Protein AF-A0A257LLW1-F1 (afdb_monomer_lite)

Foldseek 3Di:
DVVVVCVVVVVLVVLLVLLVVLLVVLVCLLPDDLDDVPDPDDDDPVVCPDPVVVVVVVVVVCVPPVVNVVCLVVPQVVVDDPVDDPVVSSVVVVVVVVVVVVVVVVVVVVVVCVVQPDDPCNSVVSSVVSNVSSVVSNVVSVCSNVDDDDD

pLDDT: mean 70.1, std 12.56, range [34.5, 86.0]

Radius of gyration: 20.85 Å; chains: 1; bounding box: 55×42×58 Å

Sequence (151 aa):
ALLVAQSAAAFNLVKWLGAAYLVYLGLRLLLRRVPAPGSATGADAVVAQGPRRALAEGILVEALNVKTALFFVAFLPQFTSPATPLVPQLLLLGSLCVALNTLVDVLAVLAANRLLQSGATQAARARLMNRISGATMVGLGAFLALARRPT

Structure (mmCIF, N/CA/C/O backbone):
data_AF-A0A257LLW1-F1
#
_entry.id   AF-A0A257LLW1-F1
#
loop_
_atom_site.group_PDB
_atom_site.id
_atom_site.type_symbol
_atom_site.label_atom_id
_atom_site.label_alt_id
_atom_site.label_comp_id
_atom_site.label_asym_id
_atom_site.label_entity_id
_atom_site.label_seq_id
_atom_site.pdbx_PDB_ins_code
_atom_site.Cartn_x
_atom_site.Cartn_y
_atom_site.Cartn_z
_atom_site.occupancy
_atom_site.B_iso_or_equiv
_atom_site.auth_seq_id
_atom_site.auth_comp_id
_atom_site.auth_asym_id
_atom_site.auth_atom_id
_atom_site.pdbx_PDB_model_num
ATOM 1 N N . ALA A 1 1 ? -31.582 -17.609 7.476 1.00 51.72 1 ALA A N 1
ATOM 2 C CA . ALA A 1 1 ? -31.186 -18.262 6.205 1.00 51.72 1 ALA A CA 1
ATOM 3 C C . ALA A 1 1 ? -30.791 -17.257 5.112 1.00 51.72 1 ALA A C 1
ATOM 5 O O . ALA A 1 1 ? -29.692 -17.371 4.587 1.00 51.72 1 ALA A O 1
ATOM 6 N N . LEU A 1 2 ? -31.611 -16.238 4.811 1.00 49.72 2 LEU A N 1
ATOM 7 C CA . LEU A 1 2 ? -31.331 -15.236 3.762 1.00 49.72 2 LEU A CA 1
ATOM 8 C C . LEU A 1 2 ? -30.062 -14.387 3.980 1.00 49.72 2 LEU A C 1
ATOM 10 O O . LEU A 1 2 ? -29.340 -14.158 3.021 1.00 49.72 2 LEU A O 1
ATOM 14 N N . LEU A 1 3 ? -29.731 -13.993 5.216 1.00 48.88 3 LEU A N 1
ATOM 15 C CA . LEU A 1 3 ? -28.494 -13.248 5.526 1.00 48.88 3 LEU A CA 1
ATOM 16 C C . LEU A 1 3 ? -27.215 -14.078 5.310 1.00 48.88 3 LEU A C 1
ATOM 18 O O . LEU A 1 3 ? -26.223 -13.562 4.807 1.00 48.88 3 LEU A O 1
ATOM 22 N N . VAL A 1 4 ? -27.253 -15.378 5.623 1.00 52.28 4 VAL A N 1
ATOM 23 C CA . VAL A 1 4 ? -26.134 -16.310 5.382 1.00 52.28 4 VAL A CA 1
ATOM 24 C C . VAL A 1 4 ? -25.995 -16.609 3.889 1.00 52.28 4 VAL A C 1
ATOM 26 O O . VAL A 1 4 ? -24.881 -16.667 3.384 1.00 52.28 4 VAL A O 1
ATOM 29 N N . ALA A 1 5 ? -27.109 -16.732 3.159 1.00 52.59 5 ALA A N 1
ATOM 30 C CA . ALA A 1 5 ? -27.107 -16.917 1.709 1.00 52.59 5 ALA A CA 1
ATOM 31 C C . ALA A 1 5 ? -26.659 -15.651 0.953 1.00 52.59 5 ALA A C 1
ATOM 33 O O . ALA A 1 5 ? -25.881 -15.764 0.010 1.00 52.59 5 ALA A O 1
ATOM 34 N N . GLN A 1 6 ? -27.069 -14.453 1.389 1.00 54.34 6 GLN A N 1
ATOM 35 C CA . GLN A 1 6 ? -26.580 -13.182 0.840 1.00 54.34 6 GLN A CA 1
ATOM 36 C C . GLN A 1 6 ? -25.107 -12.958 1.166 1.00 54.34 6 GLN A C 1
ATOM 38 O O . GLN A 1 6 ? -24.349 -12.608 0.273 1.00 54.34 6 GLN A O 1
ATOM 43 N N . SER A 1 7 ? -24.682 -13.204 2.409 1.00 61.09 7 SER A N 1
ATOM 44 C CA . SER A 1 7 ? -23.268 -13.167 2.795 1.00 61.09 7 SER A CA 1
ATOM 45 C C . SER A 1 7 ? -22.460 -14.180 1.984 1.00 61.09 7 SER A C 1
ATOM 47 O O . SER A 1 7 ? -21.372 -13.868 1.509 1.00 61.09 7 SER A O 1
ATOM 49 N N . ALA A 1 8 ? -23.015 -15.369 1.729 1.00 61.94 8 ALA A N 1
ATOM 50 C CA . ALA A 1 8 ? -22.351 -16.391 0.941 1.00 61.94 8 ALA A CA 1
ATOM 51 C C . ALA A 1 8 ? -22.252 -16.029 -0.548 1.00 61.94 8 ALA A C 1
ATOM 53 O O . ALA A 1 8 ? -21.198 -16.250 -1.147 1.00 61.94 8 ALA A O 1
ATOM 54 N N . ALA A 1 9 ? -23.317 -15.486 -1.135 1.00 67.38 9 ALA A N 1
ATOM 55 C CA . ALA A 1 9 ? -23.334 -15.025 -2.516 1.00 67.38 9 ALA A CA 1
ATOM 56 C C . ALA A 1 9 ? -22.433 -13.796 -2.696 1.00 67.38 9 ALA A C 1
ATOM 58 O O . ALA A 1 9 ? -21.602 -13.793 -3.598 1.00 67.38 9 ALA A O 1
ATOM 59 N N . ALA A 1 10 ? -22.513 -12.812 -1.797 1.00 68.31 10 ALA A N 1
ATOM 60 C CA . ALA A 1 10 ? -21.668 -11.621 -1.797 1.00 68.31 10 ALA A CA 1
ATOM 61 C C . ALA A 1 10 ? -20.188 -11.972 -1.600 1.00 68.31 10 ALA A C 1
ATOM 63 O O . ALA A 1 10 ? -19.345 -11.482 -2.343 1.00 68.31 10 ALA A O 1
ATOM 64 N N . PHE A 1 11 ? -19.861 -12.881 -0.675 1.00 67.12 11 PHE A N 1
ATOM 65 C CA . PHE A 1 11 ? -18.492 -13.365 -0.486 1.00 67.12 11 PHE A CA 1
ATOM 66 C C . PHE A 1 11 ? -17.956 -14.045 -1.746 1.00 67.12 11 PHE A C 1
ATOM 68 O O . PHE A 1 11 ? -16.842 -13.756 -2.169 1.00 67.12 11 PHE A O 1
ATOM 75 N N . ASN A 1 12 ? -18.744 -14.919 -2.380 1.00 72.19 12 ASN A N 1
ATOM 76 C CA . ASN A 1 12 ? -18.332 -15.563 -3.627 1.00 72.19 12 ASN A CA 1
ATOM 77 C C . ASN A 1 12 ? -18.180 -14.543 -4.764 1.00 72.19 12 ASN A C 1
ATOM 79 O O . ASN A 1 12 ? -17.215 -14.621 -5.515 1.00 72.19 12 ASN A O 1
ATOM 83 N N . LEU A 1 13 ? -19.081 -13.569 -4.869 1.00 77.06 13 LEU A N 1
ATOM 84 C CA . LEU A 1 13 ? -19.046 -12.540 -5.905 1.00 77.06 13 LEU A CA 1
ATOM 85 C C . LEU A 1 13 ? -17.811 -11.639 -5.758 1.00 77.06 13 LEU A C 1
ATOM 87 O O . LEU A 1 13 ? -17.071 -11.455 -6.720 1.00 77.06 13 LEU A O 1
ATOM 91 N N . VAL A 1 14 ? -17.517 -11.174 -4.540 1.00 71.75 14 VAL A N 1
ATOM 92 C CA . VAL A 1 14 ? -16.300 -10.406 -4.219 1.00 71.75 14 VAL A CA 1
ATOM 93 C C . VAL A 1 14 ? -15.039 -11.250 -4.423 1.00 71.75 14 VAL A C 1
ATOM 95 O O . VAL A 1 14 ? -14.055 -10.752 -4.964 1.00 71.75 14 VAL A O 1
ATOM 98 N N . LYS A 1 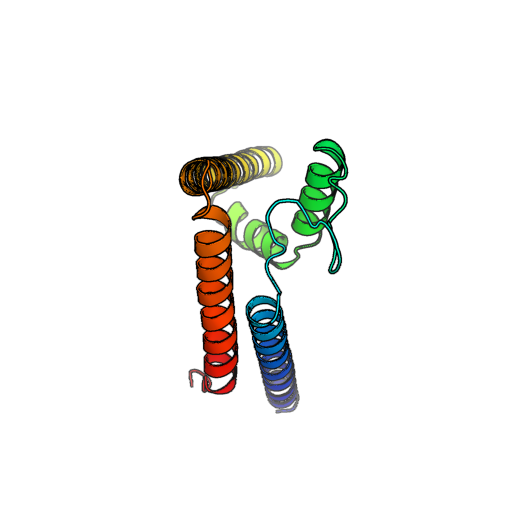15 ? -15.062 -12.537 -4.054 1.00 72.69 15 LYS A N 1
ATOM 99 C CA . LYS A 1 15 ? -13.953 -13.478 -4.267 1.00 72.69 15 LYS A CA 1
ATOM 100 C C . LYS A 1 15 ? -13.627 -13.638 -5.753 1.00 72.69 15 LYS A C 1
ATOM 102 O O . LYS A 1 15 ? -12.464 -13.526 -6.131 1.00 72.69 15 LYS A O 1
ATOM 107 N N . TRP A 1 16 ? -14.633 -13.881 -6.591 1.00 75.06 16 TRP A N 1
ATOM 108 C CA . TRP A 1 16 ? -14.451 -14.042 -8.035 1.00 75.06 16 TRP A CA 1
ATOM 109 C C . TRP A 1 16 ? -14.038 -12.732 -8.714 1.00 75.06 16 TRP A C 1
ATOM 111 O O . TRP A 1 16 ? -13.128 -12.754 -9.539 1.00 75.06 16 TRP A O 1
ATOM 121 N N . LEU A 1 17 ? -14.622 -11.593 -8.323 1.00 76.56 17 LEU A N 1
ATOM 122 C CA . LEU A 1 17 ? -14.200 -10.269 -8.797 1.00 76.56 17 LEU A CA 1
ATOM 123 C C . LEU A 1 17 ? -12.748 -9.963 -8.417 1.00 76.56 17 LEU A C 1
ATOM 125 O O . LEU A 1 17 ? -11.964 -9.551 -9.267 1.00 76.56 17 LEU A O 1
ATOM 129 N N . GLY A 1 18 ? -12.371 -10.203 -7.160 1.00 71.50 18 GLY A N 1
ATOM 130 C CA . GLY A 1 18 ? -11.008 -10.000 -6.673 1.00 71.50 18 GLY A CA 1
ATOM 131 C C . GLY A 1 18 ? -10.001 -10.916 -7.366 1.00 71.50 18 GLY A C 1
ATOM 132 O O . GLY A 1 18 ? -8.936 -10.459 -7.775 1.00 71.50 18 GLY A O 1
ATOM 133 N N . ALA A 1 19 ? -10.352 -12.189 -7.567 1.00 75.44 19 ALA A N 1
ATOM 134 C CA . ALA A 1 19 ? -9.524 -13.142 -8.301 1.00 75.44 19 ALA A CA 1
ATOM 135 C C . ALA A 1 19 ? -9.338 -12.718 -9.765 1.00 75.44 19 ALA A C 1
ATOM 137 O O . ALA A 1 19 ? -8.206 -12.656 -10.241 1.00 75.44 19 ALA A O 1
ATOM 138 N N . ALA A 1 20 ? -10.422 -12.358 -10.460 1.00 78.56 20 ALA A N 1
ATOM 139 C CA . ALA A 1 20 ? -10.367 -11.870 -11.836 1.00 78.56 20 ALA A CA 1
ATOM 140 C C . ALA A 1 20 ? -9.524 -10.593 -11.952 1.00 78.56 20 ALA A C 1
ATOM 142 O O . ALA A 1 20 ? -8.709 -10.475 -12.865 1.00 78.56 20 ALA A O 1
ATOM 143 N N . TYR A 1 21 ? -9.658 -9.667 -10.999 1.00 73.75 21 TYR A N 1
ATOM 144 C CA . TYR A 1 21 ? -8.881 -8.431 -10.968 1.00 73.75 21 TYR A CA 1
ATOM 145 C C . TYR A 1 21 ? -7.384 -8.680 -10.728 1.00 73.75 21 TYR A C 1
ATOM 147 O O . TYR A 1 21 ? -6.550 -8.102 -11.423 1.00 73.75 21 TYR A O 1
ATOM 155 N N . LEU A 1 22 ? -7.026 -9.576 -9.801 1.00 69.62 22 LEU A N 1
ATOM 156 C CA . LEU A 1 22 ? -5.636 -9.979 -9.553 1.00 69.62 22 LEU A CA 1
ATOM 157 C C . LEU A 1 22 ? -5.008 -10.655 -10.775 1.00 69.62 22 LEU A C 1
ATOM 159 O O . LEU A 1 22 ? -3.880 -10.328 -11.140 1.00 69.62 22 LEU A O 1
ATOM 163 N N . VAL A 1 23 ? -5.744 -11.555 -11.434 1.00 76.94 23 VAL A N 1
ATOM 164 C CA . VAL A 1 23 ? -5.296 -12.204 -12.674 1.00 76.94 23 VAL A CA 1
ATOM 165 C C . VAL A 1 23 ? -5.124 -11.171 -13.784 1.00 76.94 23 VAL A C 1
ATOM 167 O O . VAL A 1 23 ? -4.088 -11.165 -14.442 1.00 76.94 23 VAL A O 1
ATOM 170 N N . TYR A 1 24 ? -6.085 -10.260 -13.960 1.00 77.44 24 TYR A N 1
ATOM 171 C CA . TYR A 1 24 ? -5.997 -9.170 -14.932 1.00 77.44 24 TYR A CA 1
ATOM 172 C C . TYR A 1 24 ? -4.768 -8.288 -14.691 1.00 77.44 24 TYR A C 1
ATOM 174 O O . TYR A 1 24 ? -3.999 -8.035 -15.618 1.00 77.44 24 TYR A O 1
ATOM 182 N N . LEU A 1 25 ? -4.542 -7.852 -13.449 1.00 69.00 25 LEU A N 1
ATOM 183 C CA . LEU A 1 25 ? -3.414 -6.993 -13.103 1.00 69.00 25 LEU A CA 1
ATOM 184 C C . LEU A 1 25 ? -2.080 -7.737 -13.253 1.00 69.00 25 LEU A C 1
ATOM 186 O O . LEU A 1 25 ? -1.136 -7.190 -13.822 1.00 69.00 25 LEU A O 1
ATOM 190 N N . GLY A 1 26 ? -2.025 -9.007 -12.848 1.00 72.62 26 GLY A N 1
ATOM 191 C CA . GLY A 1 26 ? -0.871 -9.878 -13.048 1.00 72.62 26 GLY A CA 1
ATOM 192 C C . GLY A 1 26 ? -0.535 -10.084 -14.528 1.00 72.62 26 GLY A C 1
ATOM 193 O O . GLY A 1 26 ? 0.614 -9.881 -14.925 1.00 72.62 26 GLY A O 1
ATOM 194 N N . LEU A 1 27 ? -1.529 -10.381 -15.375 1.00 78.12 27 LEU A N 1
ATOM 195 C CA . LEU A 1 27 ? -1.353 -10.448 -16.832 1.00 78.12 27 LEU A CA 1
ATOM 196 C C . LEU A 1 27 ? -0.906 -9.103 -17.401 1.00 78.12 27 LEU A C 1
ATOM 198 O O . LEU A 1 27 ? 0.002 -9.072 -18.225 1.00 78.12 27 LEU A O 1
ATOM 202 N N . ARG A 1 28 ? -1.488 -7.988 -16.950 1.00 76.50 28 ARG A N 1
ATOM 203 C CA . ARG A 1 28 ? -1.098 -6.643 -17.394 1.00 76.50 28 ARG A CA 1
ATOM 204 C C . ARG A 1 28 ? 0.367 -6.353 -17.071 1.00 76.50 28 ARG A C 1
ATOM 206 O O . ARG A 1 28 ? 1.046 -5.777 -17.913 1.00 76.50 28 ARG A O 1
ATOM 213 N N . LEU A 1 29 ? 0.873 -6.776 -15.909 1.00 69.56 29 LEU A N 1
ATOM 214 C CA . LEU A 1 29 ? 2.293 -6.672 -15.543 1.00 69.56 29 LEU A CA 1
ATOM 215 C C . LEU A 1 29 ? 3.192 -7.588 -16.388 1.00 69.56 29 LEU A C 1
ATOM 217 O O . LEU A 1 29 ? 4.261 -7.151 -16.814 1.00 69.56 29 LEU A O 1
ATOM 221 N N . LEU A 1 30 ? 2.758 -8.822 -16.664 1.00 74.25 30 LEU A N 1
ATOM 222 C CA . LEU A 1 30 ? 3.498 -9.790 -17.487 1.00 74.25 30 LEU A CA 1
ATOM 223 C C . LEU A 1 30 ? 3.571 -9.378 -18.964 1.00 74.25 30 LEU A C 1
ATOM 225 O O . LEU A 1 30 ? 4.594 -9.589 -19.616 1.00 74.25 30 LEU A O 1
ATOM 229 N N . LEU A 1 31 ? 2.498 -8.775 -19.476 1.00 75.38 31 LEU A N 1
ATOM 230 C CA . LEU A 1 31 ? 2.368 -8.292 -20.851 1.00 75.38 31 LEU A CA 1
ATOM 231 C C . LEU A 1 31 ? 2.932 -6.874 -21.032 1.00 75.38 31 LEU A C 1
ATOM 233 O O . LEU A 1 31 ? 3.075 -6.418 -22.169 1.00 75.38 31 LEU A O 1
ATOM 237 N N . ARG A 1 32 ? 3.281 -6.168 -19.942 1.00 69.06 32 ARG A N 1
ATOM 238 C CA . ARG A 1 32 ? 3.867 -4.824 -20.012 1.00 69.06 32 ARG A CA 1
ATOM 239 C C . ARG A 1 32 ? 5.248 -4.917 -20.657 1.00 69.06 32 ARG A C 1
ATOM 241 O O . ARG A 1 32 ? 6.214 -5.385 -20.051 1.00 69.06 32 ARG A O 1
ATOM 248 N N . ARG A 1 33 ? 5.359 -4.444 -21.900 1.00 56.53 33 ARG A N 1
ATOM 249 C CA . ARG A 1 33 ? 6.653 -4.268 -22.566 1.00 56.53 33 ARG A CA 1
ATOM 250 C C . ARG A 1 33 ? 7.423 -3.201 -21.796 1.00 56.53 33 ARG A C 1
ATOM 252 O O . ARG A 1 33 ? 7.018 -2.045 -21.775 1.00 56.53 33 ARG A O 1
ATOM 259 N N . VAL A 1 34 ? 8.502 -3.603 -21.122 1.00 53.62 34 VAL A N 1
ATOM 260 C CA . VAL A 1 34 ? 9.445 -2.653 -20.520 1.00 53.62 34 VAL A CA 1
ATOM 261 C C . VAL A 1 34 ? 10.049 -1.861 -21.674 1.00 53.62 34 VAL A C 1
ATOM 263 O O . VAL A 1 34 ? 10.688 -2.483 -22.530 1.00 53.62 34 VAL A O 1
ATOM 266 N N . PRO A 1 35 ? 9.824 -0.540 -21.748 1.00 47.84 35 PRO A N 1
ATOM 267 C CA . PRO A 1 35 ? 10.385 0.238 -22.830 1.00 47.84 35 PRO A CA 1
ATOM 268 C C . PRO A 1 35 ? 11.910 0.198 -22.751 1.00 47.84 35 PRO A C 1
ATOM 270 O O . PRO A 1 35 ? 12.486 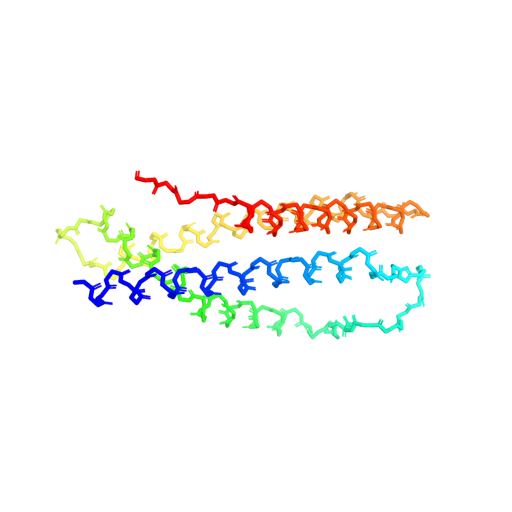0.168 -21.658 1.00 47.84 35 PRO A O 1
ATOM 273 N N . ALA A 1 36 ? 12.570 0.166 -23.909 1.00 39.53 36 ALA A N 1
ATOM 274 C CA . ALA A 1 36 ? 14.016 0.335 -23.976 1.00 39.53 36 ALA A CA 1
ATOM 275 C C . ALA A 1 36 ? 14.400 1.650 -23.267 1.00 39.53 36 ALA A C 1
ATOM 277 O O . ALA A 1 36 ? 13.598 2.596 -23.317 1.00 39.53 36 ALA A O 1
ATOM 278 N N . PRO A 1 37 ? 15.579 1.737 -22.618 1.00 37.50 37 PRO A N 1
ATOM 279 C CA . PRO A 1 37 ? 16.009 2.976 -21.979 1.00 37.50 37 PRO A CA 1
ATOM 280 C C . PRO A 1 37 ? 15.977 4.091 -23.034 1.00 37.50 37 PRO A C 1
ATOM 282 O O . PRO A 1 37 ? 16.712 4.020 -24.013 1.00 37.50 37 PRO A O 1
ATOM 285 N N . GLY A 1 38 ? 15.059 5.053 -22.887 1.00 43.94 38 GLY A N 1
ATOM 286 C CA . GLY A 1 38 ? 14.856 6.153 -23.842 1.00 43.94 38 GLY A CA 1
ATOM 287 C C . GLY A 1 38 ? 13.560 6.133 -24.669 1.00 43.94 38 GLY A C 1
ATOM 288 O O . GLY A 1 38 ? 13.283 7.112 -25.350 1.00 43.94 38 GLY A O 1
ATOM 289 N N . SER A 1 39 ? 12.723 5.093 -24.594 1.00 34.50 39 SER A N 1
ATOM 290 C CA . SER A 1 39 ? 11.431 5.056 -25.312 1.00 34.50 39 SER A CA 1
ATOM 291 C C . SER A 1 39 ? 10.248 5.235 -24.360 1.00 34.50 39 SER A C 1
ATOM 293 O O . SER A 1 39 ? 9.613 4.281 -23.933 1.00 34.50 39 SER A O 1
ATOM 295 N N . ALA A 1 40 ? 9.932 6.472 -23.984 1.00 43.25 40 ALA A N 1
ATOM 296 C CA . ALA A 1 40 ? 8.690 6.761 -23.271 1.00 43.25 40 ALA A CA 1
ATOM 297 C C . ALA A 1 40 ? 7.500 6.712 -24.246 1.00 43.25 40 ALA A C 1
ATOM 299 O O . ALA A 1 40 ? 6.994 7.747 -24.664 1.00 43.25 40 ALA A O 1
ATOM 300 N N . THR A 1 41 ? 7.046 5.518 -24.628 1.00 45.78 41 THR A N 1
ATOM 301 C CA . THR A 1 41 ? 5.807 5.363 -25.402 1.00 45.78 41 THR A CA 1
ATOM 302 C C . THR A 1 41 ? 4.953 4.206 -24.882 1.00 45.78 41 THR A C 1
ATOM 304 O O . THR A 1 41 ? 5.254 3.033 -25.075 1.00 45.78 41 THR A O 1
ATOM 307 N N . GLY A 1 42 ? 3.832 4.575 -24.249 1.00 43.81 42 GLY A N 1
ATOM 308 C CA . GLY A 1 42 ? 2.600 3.780 -24.269 1.00 43.81 42 GLY A CA 1
ATOM 309 C C . GLY A 1 42 ? 2.364 2.796 -23.121 1.00 43.81 42 GLY A C 1
ATOM 310 O O . GLY A 1 42 ? 2.491 1.592 -23.310 1.00 43.81 42 GLY A O 1
ATOM 311 N N . ALA A 1 43 ? 1.955 3.322 -21.960 1.00 36.50 43 ALA A N 1
ATOM 312 C CA . ALA A 1 43 ? 0.877 2.827 -21.080 1.00 36.50 43 ALA A CA 1
ATOM 313 C C . ALA A 1 43 ? 1.036 3.536 -19.729 1.00 36.50 43 ALA A C 1
ATOM 315 O O . ALA A 1 43 ? 1.760 3.041 -18.858 1.00 36.50 43 ALA A O 1
ATOM 316 N N . ASP A 1 44 ? 0.425 4.718 -19.621 1.00 39.44 44 ASP A N 1
ATOM 317 C CA . ASP A 1 44 ? 0.533 5.645 -18.495 1.00 39.44 44 ASP A CA 1
ATOM 318 C C . ASP A 1 44 ? 1.984 5.825 -18.050 1.00 39.44 44 ASP A C 1
ATOM 320 O O . ASP A 1 44 ? 2.430 5.311 -17.019 1.00 39.44 44 ASP A O 1
ATOM 324 N N . ALA A 1 45 ? 2.737 6.619 -18.819 1.00 39.59 45 ALA A N 1
ATOM 325 C CA . ALA A 1 45 ? 3.637 7.518 -18.126 1.00 39.59 45 ALA A CA 1
ATOM 326 C C . ALA A 1 45 ? 2.705 8.319 -17.218 1.00 39.59 45 ALA A C 1
ATOM 328 O O . ALA A 1 45 ? 2.011 9.217 -17.691 1.00 39.59 45 ALA A O 1
ATOM 329 N N . VAL A 1 46 ? 2.603 7.916 -15.946 1.00 46.09 46 VAL A N 1
ATOM 330 C CA . VAL A 1 46 ? 2.204 8.833 -14.891 1.00 46.09 46 VAL A CA 1
ATOM 331 C C . VAL A 1 46 ? 3.167 9.974 -15.121 1.00 46.09 46 VAL A C 1
ATOM 333 O O . VAL A 1 46 ? 4.361 9.844 -14.840 1.00 46.09 46 VAL A O 1
ATOM 336 N N . VAL A 1 47 ? 2.685 11.014 -15.812 1.00 44.59 47 VAL A N 1
ATOM 337 C CA . VAL A 1 47 ? 3.397 12.275 -15.948 1.00 44.59 47 VAL A CA 1
ATOM 338 C C . VAL A 1 47 ? 3.903 12.503 -14.544 1.00 44.59 47 VAL A C 1
ATOM 340 O O . VAL A 1 47 ? 3.105 12.357 -13.617 1.00 44.59 47 VAL A O 1
ATOM 343 N N . ALA A 1 48 ? 5.211 12.681 -14.366 1.00 50.78 48 ALA A N 1
ATOM 344 C CA . ALA A 1 48 ? 5.773 12.940 -13.053 1.00 50.78 48 ALA A CA 1
ATOM 345 C C . ALA A 1 48 ? 5.190 14.283 -12.597 1.00 50.78 48 ALA A C 1
ATOM 347 O O . ALA A 1 48 ? 5.763 15.350 -12.795 1.00 50.78 48 ALA A O 1
ATOM 348 N N . GLN A 1 49 ? 3.960 14.224 -12.101 1.00 56.22 49 GLN A N 1
ATOM 349 C CA . GLN A 1 49 ? 3.174 15.298 -11.562 1.00 56.22 49 GLN A CA 1
ATOM 350 C C . GLN A 1 49 ? 3.955 15.592 -10.300 1.00 56.22 49 GLN A C 1
ATOM 352 O O . GLN A 1 49 ? 3.981 14.741 -9.412 1.00 56.22 49 GLN A O 1
ATOM 357 N N . GLY A 1 50 ? 4.738 16.676 -10.332 1.00 70.06 50 GLY A N 1
ATOM 358 C CA . GLY A 1 50 ? 5.871 16.900 -9.435 1.00 70.06 50 GLY A CA 1
ATOM 359 C C . GLY A 1 50 ? 5.586 16.530 -7.974 1.00 70.06 50 GLY A C 1
ATOM 360 O O . GLY A 1 50 ? 4.431 16.518 -7.564 1.00 70.06 50 GLY A O 1
ATOM 361 N N . PRO A 1 51 ? 6.618 16.280 -7.154 1.00 72.06 51 PRO A N 1
ATOM 362 C CA . PRO A 1 51 ? 6.544 15.549 -5.879 1.00 72.06 51 PRO A CA 1
ATOM 363 C C . PRO A 1 51 ? 5.363 15.909 -4.959 1.00 72.06 51 PRO A C 1
ATOM 365 O O . PRO A 1 51 ? 4.814 15.042 -4.289 1.00 72.06 51 PRO A O 1
ATOM 368 N N . ARG A 1 52 ? 4.916 17.170 -4.973 1.00 76.31 52 ARG A N 1
ATOM 369 C CA . ARG A 1 52 ? 3.718 17.650 -4.269 1.00 76.31 52 ARG A CA 1
ATOM 370 C C . ARG A 1 52 ? 2.405 16.987 -4.700 1.00 76.31 52 ARG A C 1
ATOM 372 O O . ARG A 1 52 ? 1.582 16.690 -3.843 1.00 76.31 52 ARG A O 1
ATOM 379 N N . ARG A 1 53 ? 2.182 16.772 -5.997 1.00 76.06 53 ARG A N 1
ATOM 380 C CA . ARG A 1 53 ? 0.953 16.152 -6.512 1.00 76.06 53 ARG A CA 1
ATOM 381 C C . ARG A 1 53 ? 0.947 14.648 -6.277 1.00 76.06 53 ARG A C 1
ATOM 383 O O . ARG A 1 53 ? -0.076 14.134 -5.852 1.00 76.06 53 ARG A O 1
ATOM 390 N N . ALA A 1 54 ? 2.089 13.981 -6.439 1.00 73.75 54 ALA A N 1
ATOM 391 C CA . ALA A 1 54 ? 2.238 12.582 -6.040 1.00 73.75 54 ALA A CA 1
ATOM 392 C C . ALA A 1 54 ? 1.980 12.382 -4.534 1.00 73.75 54 ALA A C 1
ATOM 394 O O . ALA A 1 54 ? 1.280 11.450 -4.151 1.00 73.75 54 ALA A O 1
ATOM 395 N N . LEU A 1 55 ? 2.478 13.291 -3.683 1.00 74.25 55 LEU A N 1
ATOM 396 C CA . LEU A 1 55 ? 2.185 13.281 -2.248 1.00 74.25 55 LEU A CA 1
ATOM 397 C C . LEU A 1 55 ? 0.691 13.497 -1.969 1.00 74.25 55 LEU A C 1
ATOM 399 O O . LEU A 1 55 ? 0.109 12.763 -1.181 1.00 74.25 55 LEU A O 1
ATOM 403 N N . ALA A 1 56 ? 0.059 14.474 -2.625 1.00 78.19 56 ALA A N 1
ATOM 404 C CA . ALA A 1 56 ? -1.365 14.750 -2.451 1.00 78.19 56 ALA A CA 1
ATOM 405 C C . ALA A 1 56 ? -2.253 13.584 -2.919 1.00 78.19 56 ALA A C 1
ATOM 407 O O . ALA A 1 56 ? -3.206 13.234 -2.230 1.00 78.19 56 ALA A O 1
ATOM 408 N N . GLU A 1 57 ? -1.932 12.959 -4.056 1.00 75.69 57 GLU A N 1
ATOM 409 C CA . GLU A 1 57 ? -2.621 11.758 -4.541 1.00 75.69 57 GLU A CA 1
ATOM 410 C C . GLU A 1 57 ? -2.412 10.577 -3.587 1.00 75.69 57 GLU A C 1
ATOM 412 O O . GLU A 1 57 ? -3.377 9.885 -3.280 1.00 75.69 57 GLU A O 1
ATOM 417 N N . GLY A 1 58 ? -1.202 10.390 -3.049 1.00 75.50 58 GLY A N 1
ATOM 418 C CA . GLY A 1 58 ? -0.920 9.383 -2.023 1.00 75.50 58 GLY A CA 1
ATOM 419 C C . GLY A 1 58 ? -1.763 9.581 -0.763 1.00 75.50 58 GLY A C 1
ATOM 420 O O . GLY A 1 58 ? -2.479 8.667 -0.362 1.00 75.50 58 GLY A O 1
ATOM 421 N N . ILE A 1 59 ? -1.764 10.800 -0.207 1.00 76.31 59 ILE A N 1
ATOM 422 C CA . ILE A 1 59 ? -2.591 11.164 0.955 1.00 76.31 59 ILE A CA 1
ATOM 423 C C . ILE A 1 59 ? -4.071 10.917 0.657 1.00 76.31 59 ILE A C 1
ATOM 425 O O . ILE A 1 59 ? -4.781 10.368 1.494 1.00 76.31 59 ILE A O 1
ATOM 429 N N . LEU A 1 60 ? -4.551 11.300 -0.527 1.00 78.19 60 LEU A N 1
ATOM 430 C CA . LEU A 1 60 ? -5.954 11.145 -0.895 1.00 78.19 60 LEU A CA 1
ATOM 431 C C . LEU A 1 60 ? -6.347 9.669 -1.044 1.00 78.19 60 LEU A C 1
ATOM 433 O O . LEU A 1 60 ? -7.397 9.268 -0.551 1.00 78.19 60 LEU A O 1
ATOM 437 N N . VAL A 1 61 ? -5.512 8.854 -1.690 1.00 77.06 61 VAL A N 1
ATOM 438 C CA . VAL A 1 61 ? -5.736 7.409 -1.849 1.00 77.06 61 VAL A CA 1
ATOM 439 C C . VAL A 1 61 ? -5.727 6.709 -0.495 1.00 77.06 61 VAL A C 1
ATOM 441 O O . VAL A 1 61 ? -6.569 5.849 -0.244 1.00 77.06 61 VAL A O 1
ATOM 444 N N . GLU A 1 62 ? -4.808 7.084 0.389 1.00 74.62 62 GLU A N 1
ATOM 445 C CA . GLU A 1 62 ? -4.702 6.505 1.723 1.00 74.62 62 GLU A CA 1
ATOM 446 C C . GLU A 1 62 ? -5.853 6.947 2.637 1.00 74.62 62 GLU A C 1
ATOM 448 O O . GLU A 1 62 ? -6.431 6.115 3.332 1.00 74.62 62 GLU A O 1
ATOM 453 N N . ALA A 1 63 ? -6.277 8.213 2.561 1.00 70.56 63 ALA A N 1
ATOM 454 C CA . ALA A 1 63 ? -7.451 8.718 3.275 1.00 70.56 63 ALA A CA 1
ATOM 455 C C . ALA A 1 63 ? -8.759 8.073 2.785 1.00 70.56 63 ALA A C 1
ATOM 457 O O . ALA A 1 63 ? -9.643 7.776 3.587 1.00 70.56 63 ALA A O 1
ATOM 458 N N . LEU A 1 64 ? -8.880 7.816 1.477 1.00 73.88 64 LEU A N 1
ATOM 459 C CA . LEU A 1 64 ? -10.011 7.093 0.885 1.00 73.88 64 LEU A CA 1
ATOM 460 C C . LEU A 1 64 ? -9.943 5.578 1.128 1.00 73.88 64 LEU A C 1
ATOM 462 O O . LEU A 1 64 ? -10.917 4.866 0.866 1.00 73.88 64 LEU A O 1
ATOM 466 N N . ASN A 1 65 ? -8.827 5.063 1.651 1.00 72.94 65 ASN A N 1
ATOM 467 C CA . ASN A 1 65 ? -8.694 3.662 2.007 1.00 72.94 65 ASN A CA 1
ATOM 468 C C . ASN A 1 65 ? -9.452 3.377 3.310 1.00 72.94 65 ASN A C 1
ATOM 470 O O . ASN A 1 65 ? -8.894 3.341 4.409 1.00 72.94 65 ASN A O 1
ATOM 474 N N . VAL A 1 66 ? -10.752 3.111 3.164 1.00 71.56 66 VAL A N 1
ATOM 475 C CA . VAL A 1 66 ? -11.659 2.729 4.257 1.00 71.56 66 VAL A CA 1
ATOM 476 C C . VAL A 1 66 ? -11.096 1.590 5.107 1.00 71.56 66 VAL A C 1
ATOM 478 O O . VAL A 1 66 ? -11.339 1.557 6.308 1.00 71.56 66 VAL A O 1
ATOM 481 N N . LYS A 1 67 ? -10.304 0.675 4.533 1.00 70.88 67 LYS A N 1
ATOM 482 C CA . LYS A 1 67 ? -9.692 -0.421 5.293 1.00 70.88 67 LYS A CA 1
ATOM 483 C C . LYS A 1 67 ? -8.660 0.097 6.295 1.00 70.88 67 LYS A C 1
ATOM 485 O O . LYS A 1 67 ? -8.661 -0.349 7.439 1.00 70.88 67 LYS A O 1
ATOM 490 N N . THR A 1 68 ? -7.812 1.032 5.877 1.00 68.88 68 THR A N 1
ATOM 491 C CA . THR A 1 68 ? -6.819 1.675 6.746 1.00 68.88 68 THR A CA 1
ATOM 492 C C . THR A 1 68 ? -7.512 2.471 7.849 1.00 68.88 68 THR A C 1
ATOM 494 O O . THR A 1 68 ? -7.187 2.305 9.023 1.00 68.88 68 THR A O 1
ATOM 497 N N . ALA A 1 69 ? -8.534 3.257 7.498 1.00 71.56 69 ALA A N 1
ATOM 498 C CA . ALA A 1 69 ? -9.321 4.013 8.469 1.00 71.56 69 ALA A CA 1
ATOM 499 C C . ALA A 1 69 ? -10.006 3.099 9.503 1.00 71.56 69 ALA A C 1
ATOM 501 O O . ALA A 1 69 ? -9.886 3.327 10.706 1.00 71.56 69 ALA A O 1
ATOM 502 N N . LEU A 1 70 ? -10.667 2.026 9.052 1.00 73.62 70 LEU A N 1
ATOM 503 C CA . LEU A 1 70 ? -11.309 1.043 9.930 1.00 73.62 70 LEU A CA 1
ATOM 504 C C . LEU A 1 70 ? -10.302 0.331 10.834 1.00 73.62 70 LEU A C 1
ATOM 506 O O . LEU A 1 70 ? -10.605 0.103 12.002 1.00 73.62 70 LEU A O 1
ATOM 510 N N . PHE A 1 71 ? -9.108 0.005 10.326 1.00 76.50 71 PHE A N 1
ATOM 511 C CA . PHE A 1 71 ? -8.041 -0.565 11.143 1.00 76.50 71 PHE A CA 1
ATOM 512 C C . PHE A 1 71 ? -7.655 0.395 12.269 1.00 76.50 71 PHE A C 1
ATOM 514 O O . PHE A 1 71 ? -7.726 0.011 13.429 1.00 76.50 71 PHE A O 1
ATOM 521 N N . PHE A 1 72 ? -7.334 1.654 11.965 1.00 74.94 72 PHE A N 1
ATOM 522 C CA . PHE A 1 72 ? -6.946 2.620 12.994 1.00 74.94 72 PHE A CA 1
ATOM 523 C C . PHE A 1 72 ? -8.066 2.895 14.006 1.00 74.94 72 PHE A C 1
ATOM 525 O O . PHE A 1 72 ? -7.792 2.916 15.203 1.00 74.94 72 PHE A O 1
ATOM 532 N N . VAL A 1 73 ? -9.321 3.036 13.568 1.00 74.38 73 VAL A N 1
ATOM 533 C CA . VAL A 1 73 ? -10.471 3.230 14.474 1.00 74.38 73 VAL A CA 1
ATOM 534 C C . VAL A 1 73 ? -10.709 2.010 15.366 1.00 74.38 73 VAL A C 1
ATOM 536 O O . VAL A 1 73 ? -11.086 2.171 16.521 1.00 74.38 73 VAL A O 1
ATOM 539 N N . ALA A 1 74 ? -10.478 0.795 14.869 1.00 74.75 74 ALA A N 1
ATOM 540 C CA . ALA A 1 74 ? -10.663 -0.418 15.659 1.00 74.75 74 ALA A CA 1
ATOM 541 C C . ALA A 1 74 ? -9.479 -0.715 16.593 1.00 74.75 74 ALA A C 1
ATOM 543 O O . ALA A 1 74 ? -9.698 -1.206 17.697 1.00 74.75 74 ALA A O 1
ATOM 544 N N . PHE A 1 75 ? -8.242 -0.449 16.160 1.00 76.50 75 PHE A N 1
ATOM 545 C CA . PHE A 1 75 ? -7.018 -0.841 16.867 1.00 76.50 75 PHE A CA 1
ATOM 546 C C . PHE A 1 75 ? -6.462 0.260 17.776 1.00 76.50 75 PHE A C 1
ATOM 548 O O . PHE A 1 75 ? -6.067 -0.042 18.897 1.00 76.50 75 PHE A O 1
ATOM 555 N N . LEU A 1 76 ? -6.429 1.532 17.350 1.00 76.19 76 LEU A N 1
ATOM 556 C CA . LEU A 1 76 ? -5.792 2.591 18.149 1.00 76.19 76 LEU A CA 1
ATOM 557 C C . LEU A 1 76 ? -6.452 2.828 19.505 1.00 76.19 76 LEU A C 1
ATOM 559 O O . LEU A 1 76 ? -5.707 2.933 20.480 1.00 76.19 76 LEU A O 1
ATOM 563 N N . PRO A 1 77 ? -7.794 2.878 19.626 1.00 72.94 77 PRO A N 1
ATOM 564 C CA . PRO A 1 77 ? -8.428 3.092 20.922 1.00 72.94 77 PRO A CA 1
ATOM 565 C C . PRO A 1 77 ? -8.083 2.004 21.945 1.00 72.94 77 PRO A C 1
ATOM 567 O O . PRO A 1 77 ? -8.070 2.284 23.140 1.00 72.94 77 PRO A O 1
ATOM 570 N N . GLN A 1 78 ? -7.734 0.790 21.497 1.00 77.56 78 GLN A N 1
ATOM 571 C CA . GLN A 1 78 ? -7.340 -0.311 22.385 1.00 77.56 78 GLN A CA 1
ATOM 572 C C . GLN A 1 78 ? -6.027 -0.032 23.133 1.00 77.56 78 GLN A C 1
ATOM 574 O O . GLN A 1 78 ? -5.794 -0.618 24.186 1.00 77.56 78 GLN A O 1
ATOM 579 N N . PHE A 1 79 ? -5.190 0.876 22.622 1.00 78.31 79 PHE A N 1
ATOM 580 C CA . PHE A 1 79 ? -3.942 1.301 23.265 1.00 78.31 79 PHE A CA 1
ATOM 581 C C . PHE A 1 79 ? -4.068 2.638 24.005 1.00 78.31 79 PHE A C 1
ATOM 583 O O . PHE A 1 79 ? -3.068 3.155 24.502 1.00 78.31 79 PHE A O 1
ATOM 590 N N . THR A 1 80 ? -5.271 3.218 24.066 1.00 81.44 80 THR A N 1
ATOM 591 C CA . THR A 1 80 ? -5.513 4.490 24.759 1.00 81.44 80 THR A CA 1
ATOM 592 C C . THR A 1 80 ? -6.036 4.271 26.172 1.00 81.44 80 THR A C 1
ATOM 594 O O . THR A 1 80 ? -6.796 3.341 26.437 1.00 81.44 80 THR A O 1
ATOM 597 N N . SER A 1 81 ? -5.634 5.148 27.090 1.00 81.06 81 SER A N 1
ATOM 598 C CA . SER A 1 81 ? -6.154 5.161 28.454 1.00 81.06 81 SER A CA 1
ATOM 599 C C . SER A 1 81 ? -7.394 6.057 28.540 1.00 81.06 81 SER A C 1
ATOM 601 O O . SER A 1 81 ? -7.335 7.203 28.079 1.00 81.06 81 SER A O 1
ATOM 603 N N . PRO A 1 82 ? -8.483 5.610 29.194 1.00 77.81 82 PRO A N 1
ATOM 604 C CA . PRO A 1 82 ? -9.652 6.449 29.465 1.00 77.81 82 PRO A CA 1
ATOM 605 C C . PRO A 1 82 ? -9.358 7.636 30.396 1.00 77.81 82 PRO A C 1
ATOM 607 O O . PRO A 1 82 ? -10.166 8.556 30.486 1.00 77.81 82 PRO A O 1
ATOM 610 N N . ALA A 1 83 ? -8.232 7.608 31.120 1.00 81.75 83 ALA A N 1
ATOM 611 C CA . ALA A 1 83 ? -7.893 8.602 32.139 1.00 81.75 83 ALA A CA 1
ATOM 612 C C . ALA A 1 83 ? -7.431 9.954 31.566 1.00 81.75 83 ALA A C 1
ATOM 614 O O . ALA A 1 83 ? -7.343 10.936 32.302 1.00 81.75 83 ALA A O 1
ATOM 615 N N . THR A 1 84 ? -7.113 10.019 30.273 1.00 79.56 84 THR A N 1
ATOM 616 C CA . THR A 1 84 ? -6.610 11.222 29.599 1.00 79.56 84 THR A CA 1
ATOM 617 C C . THR A 1 84 ? -7.376 11.488 28.300 1.00 79.56 84 THR A C 1
ATOM 619 O O . THR A 1 84 ? -8.033 10.591 27.768 1.00 79.56 84 THR A O 1
ATOM 622 N N . PRO A 1 85 ? -7.325 12.720 27.753 1.00 84.69 85 PRO A N 1
ATOM 623 C CA . PRO A 1 85 ? -8.056 13.061 26.536 1.00 84.69 85 PRO A CA 1
ATOM 624 C C . PRO A 1 85 ? -7.673 12.144 25.365 1.00 84.69 85 PRO A C 1
ATOM 626 O O . PRO A 1 85 ? -6.492 11.913 25.101 1.00 84.69 85 PRO A O 1
ATOM 629 N N . LEU A 1 86 ? -8.679 11.633 24.652 1.00 79.62 86 LEU A N 1
ATOM 630 C CA . LEU A 1 86 ? -8.504 10.615 23.609 1.00 79.62 86 LEU A CA 1
ATOM 631 C C . LEU A 1 86 ? -7.792 11.157 22.355 1.00 79.62 86 LEU A C 1
ATOM 633 O O . LEU A 1 86 ? -6.911 10.506 21.801 1.00 79.62 86 LEU A O 1
ATOM 637 N N . VAL A 1 87 ? -8.146 12.372 21.924 1.00 82.38 87 VAL A N 1
ATOM 638 C CA . VAL A 1 87 ? -7.630 13.003 20.693 1.00 82.38 87 VAL A CA 1
ATOM 639 C C . VAL A 1 87 ? -6.093 13.096 20.649 1.00 82.38 87 VAL A C 1
ATOM 641 O O . VAL A 1 87 ? -5.516 12.623 19.670 1.00 82.38 87 VAL A O 1
ATOM 644 N N . PRO A 1 88 ? -5.388 13.643 21.663 1.00 84.25 88 PRO A N 1
ATOM 645 C CA . PRO A 1 88 ? -3.926 13.724 21.626 1.00 84.25 88 PRO A CA 1
ATOM 646 C C . PRO A 1 88 ? -3.243 12.349 21.640 1.00 84.25 88 PRO A C 1
ATOM 648 O O . PRO A 1 88 ? -2.204 12.190 21.004 1.00 84.25 88 PRO A O 1
ATOM 651 N N . GLN A 1 89 ? -3.833 11.341 22.294 1.00 81.94 89 GLN A N 1
ATOM 652 C CA . GLN A 1 89 ? -3.309 9.971 22.258 1.00 81.94 89 GLN A CA 1
ATOM 653 C C . GLN A 1 89 ? -3.424 9.375 20.850 1.00 81.94 89 GLN A C 1
ATOM 655 O O . GLN A 1 89 ? -2.446 8.846 20.327 1.00 81.94 89 GLN A O 1
ATOM 660 N N . LEU A 1 90 ? -4.586 9.520 20.203 1.00 81.62 90 LEU A N 1
ATOM 661 C CA . LEU A 1 90 ? -4.803 9.050 18.832 1.00 81.62 90 LEU A CA 1
ATOM 662 C C . LEU A 1 90 ? -3.879 9.748 17.826 1.00 81.62 90 LEU A C 1
ATOM 664 O O . LEU A 1 90 ? -3.356 9.088 16.932 1.00 81.62 90 LEU A O 1
ATOM 668 N N . LEU A 1 91 ? -3.633 11.053 17.981 1.00 84.69 91 LEU A N 1
ATOM 669 C CA . LEU A 1 91 ? -2.683 11.787 17.137 1.00 84.69 91 LEU A CA 1
ATOM 670 C C . LEU A 1 91 ? -1.246 11.285 17.318 1.00 84.69 91 LEU A C 1
ATOM 672 O O . LEU A 1 91 ? -0.518 11.137 16.336 1.00 84.69 91 LEU A O 1
ATOM 676 N N . LEU A 1 92 ? -0.833 10.986 18.551 1.00 85.44 92 LEU A N 1
ATOM 677 C CA . LEU A 1 92 ? 0.503 10.467 18.840 1.00 85.44 92 LEU A CA 1
ATOM 678 C C . LEU A 1 92 ? 0.687 9.051 18.280 1.00 85.44 92 LEU A C 1
ATOM 680 O O . LEU A 1 92 ? 1.651 8.788 17.566 1.00 85.44 92 LEU A O 1
ATOM 684 N N . LEU A 1 93 ? -0.262 8.152 18.538 1.00 82.62 93 LEU A N 1
ATOM 685 C CA . LEU A 1 93 ? -0.232 6.784 18.021 1.00 82.62 93 LEU A CA 1
ATOM 686 C C . LEU A 1 93 ? -0.320 6.747 16.486 1.00 82.62 93 LEU A C 1
ATOM 688 O O . LEU A 1 93 ? 0.447 6.036 15.838 1.00 82.62 93 LEU A O 1
ATOM 692 N N . GLY A 1 94 ? -1.214 7.541 15.893 1.00 81.00 94 GLY A N 1
ATOM 693 C CA . GLY A 1 94 ? -1.353 7.653 14.442 1.00 81.00 94 GLY A CA 1
ATOM 694 C C . GLY A 1 94 ? -0.093 8.205 13.776 1.00 81.00 94 GLY A C 1
ATOM 695 O O . GLY A 1 94 ? 0.386 7.627 12.802 1.00 81.00 94 GLY A O 1
ATOM 696 N N . SER A 1 95 ? 0.497 9.274 14.323 1.00 83.12 95 SER A N 1
ATOM 697 C CA . SER A 1 95 ? 1.745 9.842 13.789 1.00 83.12 95 SER A CA 1
ATOM 698 C C . SER A 1 95 ? 2.928 8.882 13.914 1.00 83.12 95 SER A C 1
ATOM 700 O O . SER A 1 95 ? 3.728 8.797 12.983 1.00 83.12 95 SER A O 1
ATOM 702 N N . LEU A 1 96 ? 3.005 8.096 14.992 1.00 86.00 96 LEU A N 1
ATOM 703 C CA . LEU A 1 96 ? 4.007 7.041 15.139 1.00 86.00 96 LEU A CA 1
ATOM 704 C C . LEU A 1 96 ? 3.864 5.971 14.046 1.00 86.00 96 LEU A C 1
ATOM 706 O O . LEU A 1 96 ? 4.856 5.602 13.418 1.00 86.00 96 LEU A O 1
ATOM 710 N N . CYS A 1 97 ? 2.641 5.507 13.772 1.00 81.44 97 CYS A N 1
ATOM 711 C CA . CYS A 1 97 ? 2.392 4.559 12.685 1.00 81.44 97 CYS A CA 1
ATOM 712 C C . CYS A 1 97 ? 2.783 5.131 11.318 1.00 81.44 97 CYS A C 1
ATOM 714 O O . CYS A 1 97 ? 3.462 4.450 10.549 1.00 81.44 97 CYS A O 1
ATOM 716 N N . VAL A 1 98 ? 2.407 6.379 11.028 1.00 82.06 98 VAL A N 1
ATOM 717 C CA . VAL A 1 98 ? 2.768 7.050 9.769 1.00 82.06 98 VAL A CA 1
ATOM 718 C C . VAL A 1 98 ? 4.285 7.186 9.639 1.00 82.06 98 VAL A C 1
ATOM 720 O O . VAL A 1 98 ? 4.832 6.903 8.574 1.00 82.06 98 VAL A O 1
ATOM 723 N N . ALA A 1 99 ? 4.984 7.564 10.712 1.00 83.50 99 ALA A N 1
ATOM 724 C CA . ALA A 1 99 ? 6.438 7.700 10.712 1.00 83.50 99 ALA A CA 1
ATOM 725 C C . ALA A 1 99 ? 7.139 6.364 10.431 1.00 83.50 99 ALA A C 1
ATOM 727 O O . ALA A 1 99 ? 8.044 6.309 9.598 1.00 83.50 99 ALA A O 1
ATOM 728 N N . LEU A 1 100 ? 6.695 5.280 11.074 1.00 84.25 100 LEU A N 1
ATOM 729 C CA . LEU A 1 100 ? 7.227 3.936 10.843 1.00 84.25 100 LEU A CA 1
ATOM 730 C C . LEU A 1 100 ? 6.978 3.462 9.409 1.00 84.25 100 LEU A C 1
ATOM 732 O O . LEU A 1 100 ? 7.903 2.962 8.769 1.00 84.25 100 LEU A O 1
ATOM 736 N N . ASN A 1 101 ? 5.765 3.656 8.885 1.00 80.62 101 ASN A N 1
ATOM 737 C CA . ASN A 1 101 ? 5.441 3.272 7.513 1.00 80.62 101 ASN A CA 1
ATOM 738 C C . ASN A 1 101 ? 6.285 4.060 6.501 1.00 80.62 101 ASN A C 1
ATOM 740 O O . ASN A 1 101 ? 6.928 3.477 5.633 1.00 80.62 101 ASN A O 1
ATOM 744 N N . THR A 1 102 ? 6.386 5.377 6.698 1.00 80.69 102 THR A N 1
ATOM 745 C CA . THR A 1 102 ? 7.212 6.256 5.859 1.00 80.69 102 THR A CA 1
ATOM 746 C C . THR A 1 102 ? 8.680 5.839 5.889 1.00 80.69 102 THR A C 1
ATOM 748 O O . THR A 1 102 ? 9.340 5.841 4.854 1.00 80.69 102 THR A O 1
ATOM 751 N N . LEU A 1 103 ? 9.212 5.457 7.055 1.00 85.44 103 LEU A N 1
ATOM 752 C CA . LEU A 1 103 ? 10.591 4.986 7.174 1.00 85.44 103 LEU A CA 1
ATOM 753 C C . LEU A 1 103 ? 10.822 3.726 6.331 1.00 85.44 103 LEU A C 1
ATOM 755 O O . LEU A 1 103 ? 11.807 3.657 5.597 1.00 85.44 103 LEU A O 1
ATOM 759 N N . VAL A 1 104 ? 9.914 2.751 6.410 1.00 83.19 104 VAL A N 1
ATOM 760 C CA . VAL A 1 104 ? 9.983 1.520 5.610 1.00 83.19 104 VAL A CA 1
ATOM 761 C C . VAL A 1 104 ? 9.902 1.836 4.118 1.00 83.19 104 VAL A C 1
ATOM 763 O O . VAL A 1 104 ? 10.725 1.330 3.353 1.00 83.19 104 VAL A O 1
ATOM 766 N N . ASP A 1 105 ? 8.989 2.714 3.706 1.00 79.38 105 ASP A N 1
ATOM 767 C CA . ASP A 1 105 ? 8.835 3.122 2.308 1.00 79.38 105 ASP A CA 1
ATOM 768 C C . ASP A 1 105 ? 10.083 3.836 1.782 1.00 79.38 105 ASP A C 1
ATOM 770 O O . ASP A 1 105 ? 10.580 3.516 0.701 1.00 79.38 105 ASP A O 1
ATOM 774 N N .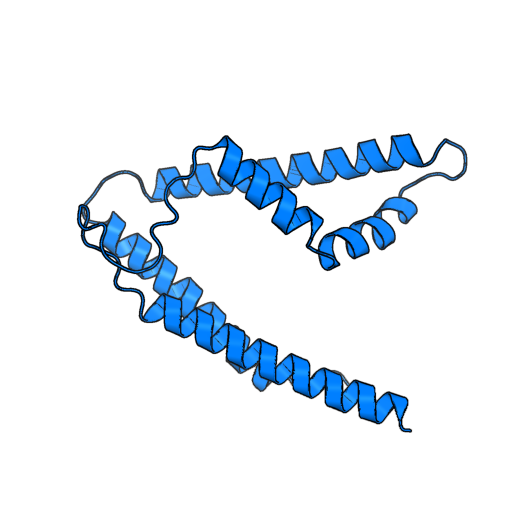 VAL A 1 106 ? 10.658 4.758 2.558 1.00 82.56 106 VAL A N 1
ATOM 775 C CA . VAL A 1 106 ? 11.908 5.443 2.203 1.00 82.56 106 VAL A CA 1
ATOM 776 C C . VAL A 1 106 ? 13.047 4.438 2.066 1.00 82.56 106 VAL A C 1
ATOM 778 O O . VAL A 1 106 ? 13.778 4.480 1.077 1.00 82.56 106 VAL A O 1
ATOM 781 N N . LEU A 1 107 ? 13.192 3.500 3.005 1.00 84.25 107 LEU A N 1
ATOM 782 C CA . LEU A 1 107 ? 14.205 2.447 2.919 1.00 84.25 107 LEU A CA 1
ATOM 783 C C . LEU A 1 107 ? 13.998 1.563 1.686 1.00 84.25 107 LEU A C 1
ATOM 785 O O . LEU A 1 107 ? 14.968 1.256 0.992 1.00 84.25 107 LEU A O 1
ATOM 789 N N . ALA A 1 108 ? 12.755 1.202 1.373 1.00 77.56 108 ALA A N 1
ATOM 790 C CA . ALA A 1 108 ? 12.412 0.423 0.191 1.00 77.56 108 ALA A CA 1
ATOM 791 C C . ALA A 1 108 ? 12.741 1.180 -1.103 1.00 77.56 108 ALA A C 1
ATOM 793 O O . ALA A 1 108 ? 13.345 0.607 -2.009 1.00 77.56 108 ALA A O 1
ATOM 794 N N . VAL A 1 109 ? 12.421 2.475 -1.183 1.00 78.44 109 VAL A N 1
ATOM 795 C CA . VAL A 1 109 ? 12.750 3.334 -2.331 1.00 78.44 109 VAL A CA 1
ATOM 796 C C . VAL A 1 109 ? 14.259 3.497 -2.477 1.00 78.44 109 VAL A C 1
ATOM 798 O O . VAL A 1 109 ? 14.778 3.395 -3.588 1.00 78.44 109 VAL A O 1
ATOM 801 N N . LEU A 1 110 ? 14.992 3.706 -1.383 1.00 81.38 110 LEU A N 1
ATOM 802 C CA . LEU A 1 110 ? 16.451 3.797 -1.407 1.00 81.38 110 LEU A CA 1
ATOM 803 C C . LEU A 1 110 ? 17.088 2.469 -1.833 1.00 81.38 110 LEU A C 1
ATOM 805 O O . LEU A 1 110 ? 18.000 2.472 -2.662 1.00 81.38 110 LEU A O 1
ATOM 809 N N . ALA A 1 111 ? 16.588 1.338 -1.330 1.00 78.00 111 ALA A N 1
ATOM 810 C CA . ALA A 1 111 ? 17.027 0.006 -1.732 1.00 78.00 111 ALA A CA 1
ATOM 811 C C . ALA A 1 111 ? 16.735 -0.255 -3.216 1.00 78.00 111 ALA A C 1
ATOM 813 O O . ALA A 1 111 ? 17.621 -0.700 -3.945 1.00 78.00 111 ALA A O 1
ATOM 814 N N . ALA A 1 112 ? 15.534 0.089 -3.687 1.00 71.62 112 ALA A N 1
ATOM 815 C CA . ALA A 1 112 ? 15.156 -0.005 -5.091 1.00 71.62 112 ALA A CA 1
ATOM 816 C C . ALA A 1 112 ? 16.051 0.880 -5.964 1.00 71.62 112 ALA A C 1
ATOM 818 O O . ALA A 1 112 ? 16.574 0.408 -6.967 1.00 71.62 112 ALA A O 1
ATOM 819 N N . ASN A 1 113 ? 16.307 2.126 -5.560 1.00 72.88 113 ASN A N 1
ATOM 820 C CA . ASN A 1 113 ? 17.197 3.037 -6.276 1.00 72.88 113 ASN A CA 1
ATOM 821 C C . ASN A 1 113 ? 18.621 2.464 -6.363 1.00 72.88 113 ASN A C 1
ATOM 823 O O . ASN A 1 113 ? 19.202 2.436 -7.442 1.00 72.88 113 ASN A O 1
ATOM 827 N N . ARG A 1 114 ? 19.163 1.900 -5.274 1.00 69.62 114 ARG A N 1
ATOM 828 C CA . ARG A 1 114 ? 20.478 1.232 -5.292 1.00 69.62 114 ARG A CA 1
ATOM 829 C C . ARG A 1 114 ? 20.507 -0.024 -6.165 1.00 69.62 114 ARG A C 1
ATOM 831 O O . ARG A 1 114 ? 21.486 -0.250 -6.867 1.00 69.62 114 ARG A O 1
ATOM 838 N N . LEU A 1 115 ? 19.445 -0.827 -6.159 1.00 64.25 115 LEU A N 1
ATOM 839 C CA . LEU A 1 115 ? 19.313 -2.020 -7.008 1.00 64.25 115 LEU A CA 1
ATOM 840 C C . LEU A 1 115 ? 19.134 -1.675 -8.498 1.00 64.25 115 LEU A C 1
ATOM 842 O O . LEU A 1 115 ? 19.484 -2.487 -9.364 1.00 64.25 115 LEU A O 1
ATOM 846 N N . LEU A 1 116 ? 18.592 -0.489 -8.792 1.00 62.91 116 LEU A N 1
ATOM 847 C CA . LEU A 1 116 ? 18.260 -0.002 -10.132 1.00 62.91 116 LEU A CA 1
ATOM 848 C C . LEU A 1 116 ? 19.294 0.979 -10.714 1.00 62.91 116 LEU A C 1
ATOM 850 O O . LEU A 1 116 ? 19.140 1.379 -11.868 1.00 62.91 116 LEU A O 1
ATOM 854 N N . GLN A 1 117 ? 20.352 1.339 -9.978 1.00 53.31 117 GLN A N 1
ATOM 855 C CA . GLN A 1 117 ? 21.396 2.236 -10.479 1.00 53.31 117 GLN A CA 1
ATOM 856 C C . GLN A 1 117 ? 22.337 1.560 -11.502 1.00 53.31 117 GLN A C 1
ATOM 858 O O . GLN A 1 117 ? 23.003 0.568 -11.220 1.00 53.31 117 GLN A O 1
ATOM 863 N N . SER A 1 118 ? 22.326 2.163 -12.700 1.00 53.28 118 SER A N 1
ATOM 864 C CA . SER A 1 118 ? 23.203 2.093 -13.886 1.00 53.28 118 SER A CA 1
ATOM 865 C C . SER A 1 118 ? 23.609 0.729 -14.476 1.00 53.28 118 SER A C 1
ATOM 867 O O . SER A 1 118 ? 24.484 0.033 -13.966 1.00 53.28 118 SER A O 1
ATOM 869 N N . GLY A 1 119 ? 23.072 0.438 -15.668 1.00 61.34 119 GLY A N 1
ATOM 870 C CA . GLY A 1 119 ? 23.611 -0.533 -16.630 1.00 61.34 119 GLY A CA 1
ATOM 871 C C . GLY A 1 119 ? 22.531 -1.172 -17.510 1.00 61.34 119 GLY A C 1
ATOM 872 O O . GLY A 1 119 ? 21.356 -1.165 -17.150 1.00 61.34 119 GLY A O 1
ATOM 873 N N . ALA A 1 120 ? 22.914 -1.788 -18.639 1.00 55.59 120 ALA A N 1
ATOM 874 C CA . ALA A 1 120 ? 22.030 -2.563 -19.537 1.00 55.59 120 ALA A CA 1
ATOM 875 C C . ALA A 1 120 ? 21.192 -3.653 -18.814 1.00 55.59 120 ALA A C 1
ATOM 877 O O . ALA A 1 120 ? 20.181 -4.144 -19.321 1.00 55.59 120 ALA A O 1
ATOM 878 N N . THR A 1 121 ? 21.575 -3.982 -17.582 1.00 60.75 121 THR A N 1
ATOM 879 C CA . THR A 1 121 ? 20.883 -4.824 -16.604 1.00 60.75 121 THR A CA 1
ATOM 880 C C . THR A 1 121 ? 19.637 -4.193 -15.968 1.00 60.75 121 THR A C 1
ATOM 882 O O . THR A 1 121 ? 18.807 -4.945 -15.465 1.00 60.75 121 THR A O 1
ATOM 885 N N . GLN A 1 122 ? 19.421 -2.873 -16.013 1.00 64.94 122 GLN A N 1
ATOM 886 C CA . GLN A 1 122 ? 18.233 -2.209 -15.443 1.00 64.94 122 GLN A CA 1
ATOM 887 C C . GLN A 1 122 ? 16.943 -2.674 -16.130 1.00 64.94 122 GLN A C 1
ATOM 889 O O . GLN A 1 122 ? 15.981 -3.053 -15.464 1.00 64.94 122 GLN A O 1
ATOM 894 N N . ALA A 1 123 ? 16.938 -2.738 -17.464 1.00 63.69 123 ALA A N 1
ATOM 895 C CA . ALA A 1 123 ? 15.792 -3.240 -18.219 1.00 63.69 123 AL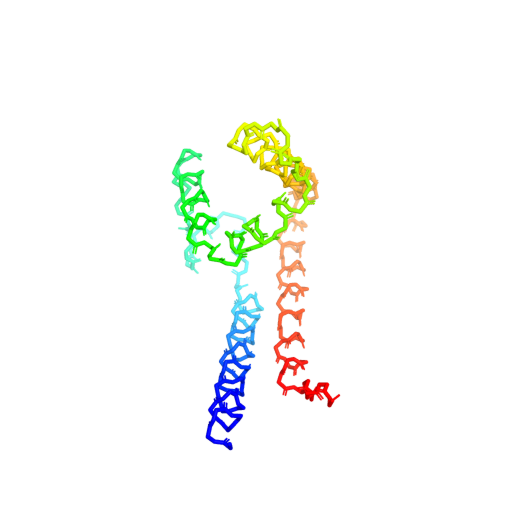A A CA 1
ATOM 896 C C . ALA A 1 123 ? 15.559 -4.741 -17.972 1.00 63.69 123 ALA A C 1
ATOM 898 O O . ALA A 1 123 ? 14.423 -5.208 -17.999 1.00 63.69 123 ALA A O 1
ATOM 899 N N . ALA A 1 124 ? 16.614 -5.524 -17.730 1.00 66.62 124 ALA A N 1
ATOM 900 C CA . ALA A 1 124 ? 16.489 -6.938 -17.373 1.00 66.62 124 ALA A CA 1
ATOM 901 C C . ALA A 1 124 ? 15.942 -7.130 -15.945 1.00 66.62 124 ALA A C 1
ATOM 903 O O . ALA A 1 124 ? 15.031 -7.931 -15.746 1.00 66.62 124 ALA A O 1
ATOM 904 N N . ARG A 1 125 ? 16.422 -6.349 -14.969 1.00 68.06 125 ARG A N 1
ATOM 905 C CA . ARG A 1 125 ? 15.969 -6.376 -13.568 1.00 68.06 125 ARG A CA 1
ATOM 906 C C . ARG A 1 125 ? 14.537 -5.871 -13.411 1.00 68.06 125 ARG A C 1
ATOM 908 O O . ARG A 1 125 ? 13.743 -6.524 -12.746 1.00 68.06 125 ARG A O 1
ATOM 915 N N . ALA A 1 126 ? 14.169 -4.783 -14.088 1.00 65.06 126 ALA A N 1
ATOM 916 C CA . ALA A 1 126 ? 12.791 -4.296 -14.124 1.00 65.06 126 ALA A CA 1
ATOM 917 C C . ALA A 1 126 ? 11.842 -5.319 -14.774 1.00 65.06 126 ALA A C 1
ATOM 919 O O . ALA A 1 126 ? 10.743 -5.552 -14.274 1.00 65.06 126 ALA A O 1
ATOM 920 N N . ARG A 1 127 ? 12.283 -6.003 -15.845 1.00 69.50 127 ARG A N 1
ATOM 921 C CA . ARG A 1 127 ? 11.535 -7.127 -16.438 1.00 69.50 127 ARG A CA 1
ATOM 922 C C . ARG A 1 127 ? 11.381 -8.292 -15.464 1.00 69.50 127 ARG A C 1
ATOM 924 O O . ARG A 1 127 ? 10.298 -8.861 -15.392 1.00 69.50 127 ARG A O 1
ATOM 931 N N . LEU A 1 128 ? 12.429 -8.637 -14.716 1.00 75.62 128 LEU A N 1
ATOM 932 C CA . LEU A 1 128 ? 12.377 -9.706 -13.719 1.00 75.62 128 LEU A CA 1
ATOM 933 C C . LEU A 1 128 ? 11.430 -9.356 -12.566 1.00 75.62 128 LEU A C 1
ATOM 935 O O . LEU A 1 128 ? 10.598 -10.183 -12.215 1.00 75.62 128 LEU A O 1
ATOM 939 N N . MET A 1 129 ? 11.482 -8.130 -12.037 1.00 73.25 129 MET A N 1
ATOM 940 C CA . MET A 1 129 ? 10.543 -7.674 -11.007 1.00 73.25 129 MET A CA 1
ATOM 941 C C . MET A 1 129 ? 9.099 -7.673 -11.509 1.00 73.25 129 MET A C 1
ATOM 943 O O . MET A 1 129 ? 8.232 -8.208 -10.828 1.00 73.25 129 MET A O 1
ATOM 947 N N . ASN A 1 130 ? 8.833 -7.171 -12.720 1.00 73.88 130 ASN A N 1
ATOM 948 C CA . ASN A 1 130 ? 7.490 -7.232 -13.306 1.00 73.88 130 ASN A CA 1
ATOM 949 C C . ASN A 1 130 ? 7.016 -8.678 -13.505 1.00 73.88 130 ASN A C 1
ATOM 951 O O . ASN A 1 130 ? 5.843 -8.967 -13.282 1.00 73.88 130 ASN A O 1
ATOM 955 N N . ARG A 1 131 ? 7.917 -9.597 -13.884 1.00 76.38 131 ARG A N 1
ATOM 956 C CA . ARG A 1 131 ? 7.602 -11.027 -14.005 1.00 76.38 131 ARG A CA 1
ATOM 957 C C . ARG A 1 131 ? 7.291 -11.670 -12.664 1.00 76.38 131 ARG A C 1
ATOM 959 O O . ARG A 1 131 ? 6.300 -12.381 -12.582 1.00 76.38 131 ARG A O 1
ATOM 966 N N . ILE A 1 132 ? 8.097 -11.412 -11.636 1.00 81.06 132 ILE A N 1
ATOM 967 C CA . ILE A 1 132 ? 7.878 -11.955 -10.291 1.00 81.06 132 ILE A CA 1
ATOM 968 C C . ILE A 1 132 ? 6.576 -11.394 -9.722 1.00 81.06 132 ILE A C 1
ATOM 970 O O . ILE A 1 132 ? 5.700 -12.167 -9.362 1.00 81.06 132 ILE A O 1
ATOM 974 N N . SER A 1 133 ? 6.393 -10.073 -9.715 1.00 74.38 133 SER A N 1
ATOM 975 C CA . SER A 1 133 ? 5.166 -9.442 -9.215 1.00 74.38 133 SER A CA 1
ATOM 976 C C . SER A 1 133 ? 3.929 -9.888 -9.997 1.00 74.38 133 SER A C 1
ATOM 978 O O . SER A 1 133 ? 2.903 -10.202 -9.397 1.00 74.38 133 SER A O 1
ATOM 980 N N . GLY A 1 134 ? 4.031 -9.981 -11.327 1.00 76.50 134 GLY A N 1
ATOM 981 C CA . GLY A 1 134 ? 2.958 -10.474 -12.186 1.00 76.50 134 GLY A CA 1
ATOM 982 C C . GLY A 1 134 ? 2.610 -11.940 -11.917 1.00 76.50 134 GLY A C 1
ATOM 983 O O . GLY A 1 134 ? 1.440 -12.260 -11.728 1.00 76.50 134 GLY A O 1
ATOM 984 N N . ALA A 1 135 ? 3.610 -12.821 -11.822 1.00 82.00 135 ALA A N 1
ATOM 985 C CA . ALA A 1 135 ? 3.417 -14.235 -11.494 1.00 82.00 135 ALA A CA 1
ATOM 986 C C . ALA A 1 135 ? 2.828 -14.420 -10.091 1.00 82.00 135 ALA A C 1
ATOM 988 O O . ALA A 1 135 ? 1.912 -15.217 -9.916 1.00 82.00 135 ALA A O 1
ATOM 989 N N . THR A 1 136 ? 3.288 -13.640 -9.112 1.00 81.25 136 THR A N 1
ATOM 990 C CA . THR A 1 136 ? 2.745 -13.631 -7.752 1.00 81.25 136 THR A CA 1
ATOM 991 C C . THR A 1 136 ? 1.285 -13.190 -7.745 1.00 81.25 136 THR A C 1
ATOM 993 O O . THR A 1 136 ? 0.473 -13.847 -7.106 1.00 81.25 136 THR A O 1
ATOM 996 N N . MET A 1 137 ? 0.907 -12.146 -8.492 1.00 73.75 137 MET A N 1
ATOM 997 C CA . MET A 1 137 ? -0.494 -11.712 -8.601 1.00 73.75 137 MET A CA 1
ATOM 998 C C . MET A 1 137 ? -1.388 -12.740 -9.292 1.00 73.75 137 MET A C 1
ATOM 1000 O O . MET A 1 137 ? -2.487 -12.999 -8.807 1.00 73.75 137 MET A O 1
ATOM 1004 N N . VAL A 1 138 ? -0.926 -13.362 -10.381 1.00 78.62 138 VAL A N 1
ATOM 1005 C CA . VAL A 1 138 ? -1.661 -14.457 -11.035 1.00 78.62 138 VAL A CA 1
ATOM 1006 C C . VAL A 1 138 ? -1.795 -15.649 -10.088 1.00 78.62 138 VAL A C 1
ATOM 1008 O O . VAL A 1 138 ? -2.884 -16.199 -9.956 1.00 78.62 138 VAL A O 1
ATOM 1011 N N . GLY A 1 139 ? -0.720 -16.009 -9.384 1.00 83.88 139 GLY A N 1
ATOM 1012 C CA . GLY A 1 139 ? -0.707 -17.079 -8.390 1.00 83.88 139 GLY A CA 1
ATOM 1013 C C . GLY A 1 139 ? -1.660 -16.807 -7.229 1.00 83.88 139 GLY A C 1
ATOM 1014 O O . GLY A 1 139 ? -2.433 -17.685 -6.867 1.00 83.88 139 GLY A O 1
ATOM 1015 N N . LEU A 1 1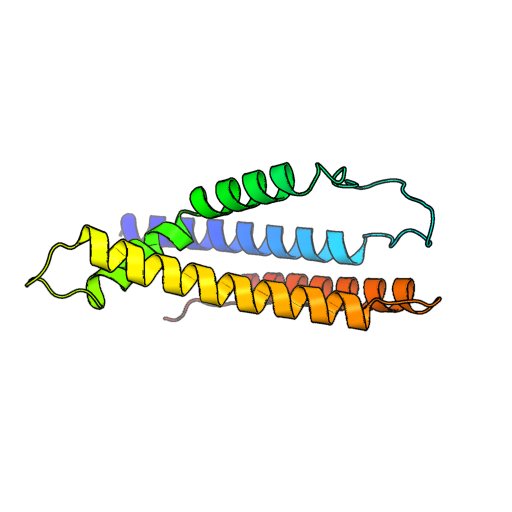40 ? -1.682 -15.583 -6.699 1.00 79.50 140 LEU A N 1
ATOM 1016 C CA . LEU A 1 140 ? -2.631 -15.146 -5.672 1.00 79.50 140 LEU A CA 1
ATOM 1017 C C . LEU A 1 140 ? -4.066 -15.104 -6.189 1.00 79.50 140 LEU A C 1
ATOM 1019 O O . LEU A 1 140 ? -4.964 -15.495 -5.458 1.00 79.50 140 LEU A O 1
ATOM 1023 N N . GLY A 1 141 ? -4.301 -14.668 -7.427 1.00 75.81 141 GLY A N 1
ATOM 1024 C CA . GLY A 1 141 ? -5.626 -14.686 -8.045 1.00 75.81 141 GLY A CA 1
ATOM 1025 C C . GLY A 1 141 ? -6.149 -16.110 -8.244 1.00 75.81 141 GLY A C 1
ATOM 1026 O O . GLY A 1 141 ? -7.293 -16.401 -7.896 1.00 75.81 141 GLY A O 1
ATOM 1027 N N . ALA A 1 142 ? -5.296 -17.023 -8.716 1.00 81.38 142 ALA A N 1
ATOM 1028 C CA . ALA A 1 142 ? -5.607 -18.444 -8.834 1.00 81.38 142 ALA A CA 1
ATOM 1029 C C . ALA A 1 142 ? -5.821 -19.082 -7.456 1.00 81.38 142 ALA A C 1
ATOM 1031 O O . ALA A 1 142 ? -6.847 -19.716 -7.230 1.00 81.38 142 ALA A O 1
ATOM 1032 N N . PHE A 1 143 ? -4.915 -18.854 -6.504 1.00 81.25 143 PHE A N 1
ATOM 1033 C CA . PHE A 1 143 ? -5.068 -19.317 -5.127 1.00 81.25 143 PHE A CA 1
ATOM 1034 C C . PHE A 1 143 ? -6.356 -18.787 -4.513 1.00 81.25 143 PHE A C 1
ATOM 1036 O O . PHE A 1 143 ? -7.093 -19.559 -3.923 1.00 81.25 143 PHE A O 1
ATOM 1043 N N . LEU A 1 144 ? -6.683 -17.508 -4.701 1.00 78.44 144 LEU A N 1
ATOM 1044 C CA . LEU A 1 144 ? -7.924 -16.923 -4.216 1.00 78.44 144 LEU A CA 1
ATOM 1045 C C . LEU A 1 144 ? -9.129 -17.593 -4.870 1.00 78.44 144 LEU A C 1
ATOM 1047 O O . LEU A 1 144 ? -10.068 -17.910 -4.158 1.00 78.44 144 LEU A O 1
ATOM 1051 N N . ALA A 1 145 ? -9.111 -17.879 -6.174 1.00 74.44 145 ALA A N 1
ATOM 1052 C CA . ALA A 1 145 ? -10.182 -18.625 -6.837 1.00 7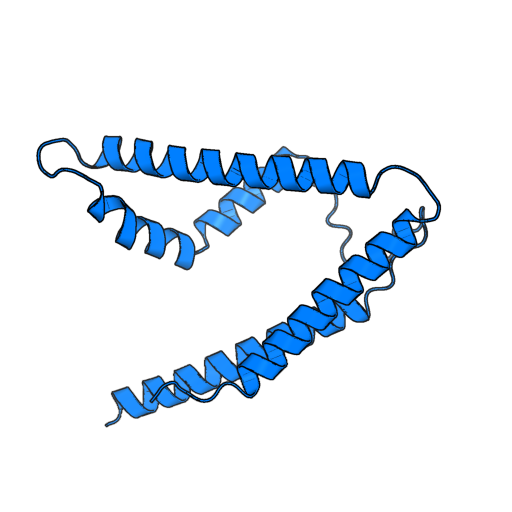4.44 145 ALA A CA 1
ATOM 1053 C C . ALA A 1 145 ? -10.340 -20.046 -6.255 1.00 74.44 145 ALA A C 1
ATOM 1055 O O . ALA A 1 145 ? -11.460 -20.473 -5.948 1.00 74.44 145 ALA A O 1
ATOM 1056 N N . LEU A 1 146 ? -9.222 -20.739 -6.018 1.00 77.56 146 LEU A N 1
ATOM 1057 C CA . LEU A 1 146 ? -9.154 -22.097 -5.468 1.00 77.56 146 LEU A CA 1
ATOM 1058 C C . LEU A 1 146 ? -9.351 -22.174 -3.945 1.00 77.56 146 LEU A C 1
ATOM 1060 O O . LEU A 1 146 ? -9.707 -23.240 -3.442 1.00 77.56 146 LEU A O 1
ATOM 1064 N N . ALA A 1 147 ? -9.174 -21.071 -3.213 1.00 70.62 147 ALA A N 1
ATOM 1065 C CA . ALA A 1 147 ? -9.268 -21.017 -1.761 1.00 70.62 147 ALA A CA 1
ATOM 1066 C C . ALA A 1 147 ? -10.684 -21.406 -1.340 1.00 70.62 147 ALA A C 1
ATOM 1068 O O . ALA A 1 147 ? -11.663 -20.688 -1.582 1.00 70.62 147 ALA A O 1
ATOM 1069 N N . ARG A 1 148 ? -10.814 -22.589 -0.743 1.00 61.69 148 ARG A N 1
ATOM 1070 C CA . ARG A 1 148 ? -12.067 -23.035 -0.140 1.00 61.69 148 ARG A CA 1
ATOM 1071 C C . ARG A 1 148 ? -12.227 -22.346 1.209 1.00 61.69 148 ARG A C 1
ATOM 1073 O O . ARG A 1 148 ? -11.242 -22.015 1.862 1.00 61.69 148 ARG A O 1
ATOM 1080 N N . ARG A 1 149 ? -13.480 -22.073 1.576 1.00 54.03 149 ARG A N 1
ATOM 1081 C CA . ARG A 1 149 ? -13.802 -21.412 2.844 1.00 54.03 149 ARG A CA 1
ATOM 1082 C C . ARG A 1 149 ? -13.170 -22.186 4.009 1.00 54.03 149 ARG A C 1
ATOM 1084 O O . ARG A 1 149 ? -13.271 -23.413 3.988 1.00 54.03 149 ARG A O 1
ATOM 1091 N N . PRO A 1 150 ? -12.586 -21.507 5.013 1.00 49.94 150 PRO A N 1
ATOM 1092 C CA . PRO A 1 150 ? -12.450 -22.110 6.329 1.00 49.94 150 PRO A CA 1
ATOM 1093 C C . PRO A 1 150 ? -13.873 -22.402 6.817 1.00 49.94 150 PRO A C 1
ATOM 1095 O O . PRO A 1 150 ? -14.715 -21.500 6.820 1.00 49.94 150 PRO A O 1
ATOM 1098 N N . THR A 1 151 ? -14.155 -23.676 7.071 1.00 42.69 151 THR A N 1
ATOM 1099 C CA . THR A 1 151 ? -15.392 -24.159 7.700 1.00 42.69 151 THR A CA 1
ATOM 1100 C C . THR A 1 151 ? -15.463 -23.731 9.150 1.00 42.69 151 THR A C 1
ATOM 1102 O O . THR A 1 151 ? -14.403 -23.831 9.809 1.00 42.69 151 THR A O 1
#

Secondary structure (DSSP, 8-state):
-HHHHHHHHHHHHHHHHHHHHHHHHHHHHHH--PPPTT---SS------THHHHHHHHHHHHHT-HHHHHHHHHHGGGG--TTS-HHHHHHHHHHHHHHHHHHHHHHHHHHHHHHHSSSTHHHHHHHHHHHHHHHHHHHHHHHHHH-PPP-